Protein 2XUS (pdb70)

Structure (mmCIF, N/CA/C/O backbone):
data_2XUS
#
_entry.id   2XUS
#
_cell.length_a   60.399
_cell.length_b   60.399
_cell.length_c   133.485
_cell.angle_alpha   90.00
_cell.angle_beta   90.00
_cell.angle_gamma   120.00
#
_symmetry.space_group_name_H-M   'H 3 2'
#
loop_
_entity.id
_entity.type
_entity.pdbx_description
1 polymer 'BREAST CANCER METASTASIS-SUPPRESSOR 1'
2 non-polymer 'CHLORIDE ION'
3 non-polymer 'SULFATE ION'
4 water water
#
loop_
_atom_site.group_PDB
_atom_site.id
_atom_site.type_symbol
_atom_site.label_atom_id
_atom_site.label_alt_id
_atom_site.label_comp_id
_atom_site.label_asym_id
_atom_site.label_entity_id
_atom_site.label_seq_id
_atom_site.pdbx_PDB_ins_code
_atom_site.Cartn_x
_atom_site.Cartn_y
_atom_site.Cartn_z
_atom_site.occupancy
_atom_site.B_iso_or_equiv
_atom_site.auth_seq_id
_atom_site.auth_comp_id
_atom_site.auth_asym_id
_atom_site.auth_atom_id
_atom_site.pdbx_PDB_model_num
ATOM 1 N N . GLU A 1 5 ? -31.525 8.786 37.733 1.00 77.22 54 GLU A N 1
ATOM 2 C CA . GLU A 1 5 ? -32.401 8.664 36.523 1.00 70.76 54 GLU A CA 1
ATOM 3 C C . GLU A 1 5 ? -33.369 9.827 36.364 1.00 68.01 54 GLU A C 1
ATOM 4 O O . GLU A 1 5 ? -33.893 10.049 35.276 1.00 62.54 54 GLU A O 1
ATOM 10 N N . ARG A 1 6 ? -33.621 10.560 37.447 1.00 73.79 55 ARG A N 1
ATOM 11 C CA . ARG A 1 6 ? -34.578 11.659 37.394 1.00 73.88 55 ARG A CA 1
ATOM 12 C C . ARG A 1 6 ? -33.993 12.865 36.659 1.00 69.61 55 ARG A C 1
ATOM 13 O O . ARG A 1 6 ? -34.668 13.499 35.824 1.00 64.93 55 ARG A O 1
ATOM 21 N N . ARG A 1 7 ? -32.729 13.172 36.942 1.00 71.68 56 ARG A N 1
ATOM 22 C CA . ARG A 1 7 ? -32.011 14.214 36.189 1.00 69.92 56 ARG A CA 1
ATOM 23 C C . ARG A 1 7 ? -31.971 13.845 34.710 1.00 59.78 56 ARG A C 1
ATOM 24 O O . ARG A 1 7 ? -32.184 14.704 33.842 1.00 56.44 56 ARG A O 1
ATOM 32 N N . ARG A 1 8 ? -31.722 12.562 34.436 1.00 55.95 57 ARG A N 1
ATOM 33 C CA . ARG A 1 8 ? -31.752 12.036 33.056 1.00 48.62 57 ARG A CA 1
ATOM 34 C C . ARG A 1 8 ? -33.130 12.084 32.381 1.00 42.74 57 ARG A C 1
ATOM 35 O O . ARG A 1 8 ? -33.254 12.521 31.217 1.00 37.48 57 ARG A O 1
ATOM 43 N N . SER A 1 9 ? -34.182 11.639 33.071 1.00 44.28 58 SER A N 1
ATOM 44 C CA . SER A 1 9 ? -35.492 11.710 32.430 1.00 41.92 58 SER A CA 1
ATOM 45 C C . SER A 1 9 ? -35.970 13.147 32.220 1.00 40.84 58 SER A C 1
ATOM 46 O O . SER A 1 9 ? -36.592 13.423 31.206 1.00 36.75 58 SER A O 1
ATOM 49 N N . GLU A 1 10 ? -35.668 14.068 33.132 1.00 45.42 59 GLU A N 1
ATOM 50 C CA . GLU A 1 10 ? -36.074 15.466 32.907 1.00 47.80 59 GLU A CA 1
ATOM 51 C C . GLU A 1 10 ? -35.356 16.115 31.707 1.00 42.70 59 GLU A C 1
ATOM 52 O O . GLU A 1 10 ? -35.963 16.931 30.977 1.00 42.27 59 GLU A O 1
ATOM 58 N N . CYS A 1 11 ? -34.102 15.695 31.483 1.00 41.55 60 CYS A N 1
ATOM 59 C CA A CYS A 1 11 ? -33.287 16.160 30.365 0.25 38.75 60 CYS A CA 1
ATOM 60 C CA B CYS A 1 11 ? -33.269 16.148 30.363 0.75 39.49 60 CYS A CA 1
ATOM 61 C C . CYS A 1 11 ? -33.837 15.601 29.053 1.00 33.35 60 CYS A C 1
ATOM 62 O O . CYS A 1 11 ? -34.001 16.345 28.048 1.00 31.75 60 CYS A O 1
ATOM 67 N N . VAL A 1 12 ? -34.155 14.304 29.050 1.00 31.57 61 VAL A N 1
ATOM 68 C CA . VAL A 1 12 ? -34.712 13.679 27.861 1.00 29.86 61 VAL A CA 1
ATOM 69 C C . VAL A 1 12 ? -36.102 14.204 27.531 1.00 29.39 61 VAL A C 1
ATOM 70 O O . VAL A 1 12 ? -36.421 14.409 26.333 1.00 28.27 61 VAL A O 1
ATOM 74 N N . SER A 1 13 ? -36.929 14.402 28.544 1.00 31.62 62 SER A N 1
ATOM 75 C CA . SER A 1 13 ? -38.264 14.990 28.320 1.00 33.93 62 SER A CA 1
ATOM 76 C C . SER A 1 13 ? -38.156 16.380 27.660 1.00 33.34 62 SER A C 1
ATOM 77 O O . SER A 1 13 ? -38.899 16.698 26.725 1.00 30.78 62 SER A O 1
ATOM 80 N N . GLU A 1 14 ? -37.215 17.192 28.160 1.00 34.80 63 GLU A N 1
ATOM 81 C CA . GLU A 1 14 ? -37.048 18.557 27.710 1.00 37.46 63 GLU A CA 1
ATOM 82 C C . GLU A 1 14 ? -36.640 18.506 26.240 1.00 33.61 63 GLU A C 1
ATOM 83 O O . GLU A 1 14 ? -37.168 19.259 25.388 1.00 33.81 63 GLU A O 1
ATOM 89 N N . MET A 1 15 ? -35.731 17.591 25.915 1.00 31.21 64 MET A N 1
ATOM 90 C CA . MET A 1 15 ? -35.176 17.557 24.571 1.00 29.80 64 MET A CA 1
ATOM 91 C C . MET A 1 15 ? -36.171 16.977 23.575 1.00 28.94 64 MET A C 1
ATOM 92 O O . MET A 1 15 ? -36.182 17.365 22.393 1.00 27.62 64 MET A O 1
ATOM 97 N N . LEU A 1 16 ? -36.980 16.023 24.027 1.00 27.30 65 LEU A N 1
ATOM 98 C CA . LEU A 1 16 ? -38.027 15.486 23.178 1.00 28.86 65 LEU A CA 1
ATOM 99 C C . LEU A 1 16 ? -38.997 16.627 22.815 1.00 28.68 65 LEU A C 1
ATOM 100 O O . LEU A 1 16 ? -39.451 16.710 21.687 1.00 28.28 65 LEU A O 1
ATOM 105 N N . ASP A 1 17 ? -39.323 17.451 23.820 1.00 28.25 66 ASP A N 1
ATOM 106 C CA . ASP A 1 17 ? -40.274 18.561 23.658 1.00 33.06 66 ASP A CA 1
ATOM 107 C C . ASP A 1 17 ? -39.715 19.589 22.659 1.00 31.44 66 ASP A C 1
ATOM 108 O O . ASP A 1 17 ? -40.451 20.092 21.812 1.00 33.53 66 ASP A O 1
ATOM 113 N N . LEU A 1 18 ? -38.411 19.845 22.713 1.00 28.62 67 LEU A N 1
ATOM 114 C CA . LEU A 1 18 ? -37.747 20.750 21.738 1.00 27.18 67 LEU A CA 1
ATOM 115 C C . LEU A 1 18 ? -37.639 20.129 20.345 1.00 28.14 67 LEU A C 1
ATOM 116 O O . LEU A 1 18 ? -37.914 20.801 19.326 1.00 32.32 67 LEU A O 1
ATOM 121 N N . GLU A 1 19 ? -37.236 18.885 20.290 1.00 35.75 68 GLU A N 1
ATOM 122 C CA A GLU A 1 19 ? -37.109 18.188 19.018 0.50 35.30 68 GLU A CA 1
ATOM 123 C CA B GLU A 1 19 ? -37.119 18.160 19.029 0.50 35.17 68 GLU A CA 1
ATOM 124 C C . GLU A 1 19 ? -38.453 18.071 18.289 1.00 33.91 68 GLU A C 1
ATOM 125 O O . GLU A 1 19 ? -38.501 18.185 17.067 1.00 31.87 68 GLU A O 1
ATOM 136 N N . LYS A 1 20 ? -39.546 17.892 19.036 1.00 35.40 69 LYS A N 1
ATOM 137 C CA . LYS A 1 20 ? -40.871 17.931 18.419 1.00 37.47 69 LYS A CA 1
ATOM 138 C C . LYS A 1 20 ? -41.106 19.244 17.667 1.00 35.15 69 LYS A C 1
ATOM 139 O O . LYS A 1 20 ? -41.601 19.244 16.540 1.00 35.18 69 LYS A O 1
ATOM 145 N N . GLN A 1 21 ? -40.714 20.348 18.275 1.00 33.23 70 GLN A N 1
ATOM 146 C CA . GLN A 1 21 ? -40.837 21.671 17.667 1.00 34.55 70 GLN A CA 1
ATOM 147 C C . GLN A 1 21 ? -39.825 21.922 16.514 1.00 31.85 70 GLN A C 1
ATOM 148 O O . GLN A 1 21 ? -40.164 22.527 15.510 1.00 31.35 70 GLN A O 1
ATOM 154 N N . PHE A 1 22 ? -38.577 21.509 16.690 1.00 32.16 71 PHE A N 1
ATOM 155 C CA . PHE A 1 22 ? -37.560 21.604 15.640 1.00 31.25 71 PHE A CA 1
ATOM 156 C C . PHE A 1 22 ? -37.971 20.835 14.387 1.00 30.14 71 PHE A C 1
ATOM 157 O O . PHE A 1 22 ? -37.741 21.347 13.259 1.00 29.38 71 PHE A O 1
ATOM 165 N N . SER A 1 23 ? -38.543 19.632 14.568 1.00 31.12 72 SER A N 1
ATOM 166 C CA A SER A 1 23 ? -39.051 18.806 13.456 0.50 31.79 72 SER A CA 1
ATOM 167 C CA B SER A 1 23 ? -38.993 18.833 13.427 0.50 31.20 72 SER A CA 1
ATOM 168 C C . SER A 1 23 ? -40.105 19.561 12.638 1.00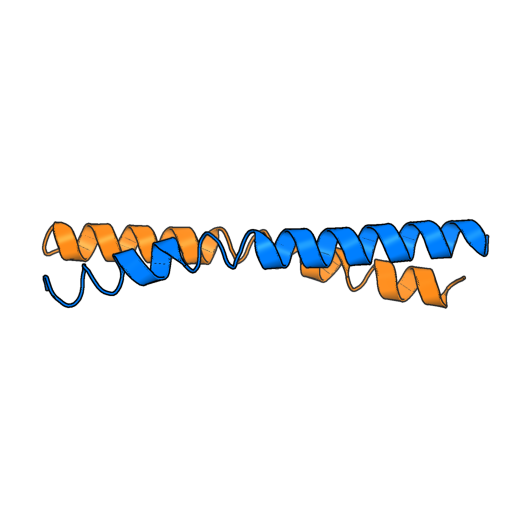 30.59 72 SER A C 1
ATOM 169 O O . SER A 1 23 ? -40.096 19.527 11.394 1.00 28.04 72 SER A O 1
ATOM 174 N N . GLU A 1 24 ? -41.036 20.210 13.336 1.00 29.65 73 GLU A N 1
ATOM 175 C CA . GLU A 1 24 ? -42.110 20.936 12.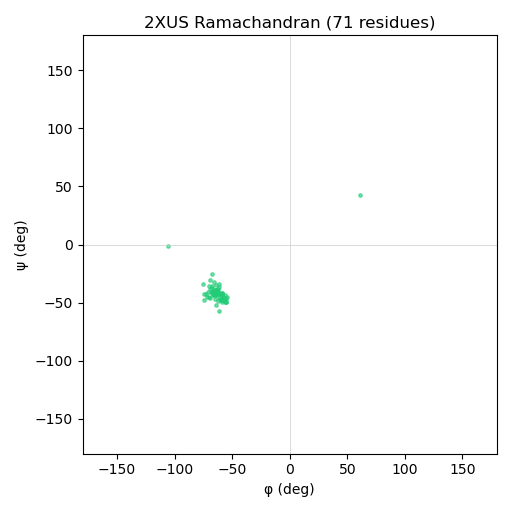668 1.00 31.55 73 GLU A CA 1
ATOM 176 C C . GLU A 1 24 ? -41.567 22.128 11.893 1.00 29.11 73 GLU A C 1
ATOM 177 O O . GLU A 1 24 ? -42.036 22.428 10.796 1.00 27.63 73 GLU A O 1
ATOM 183 N N . LEU A 1 25 ? -40.639 22.841 12.537 1.00 28.01 74 LEU A N 1
ATOM 184 C CA . LEU A 1 25 ? -39.963 23.971 11.966 1.00 28.38 74 LEU A CA 1
ATOM 185 C C . LEU A 1 25 ? -39.218 23.555 10.693 1.00 26.85 74 LEU A C 1
ATOM 186 O O . LEU A 1 25 ? -39.332 24.257 9.665 1.00 28.18 74 LEU A O 1
AT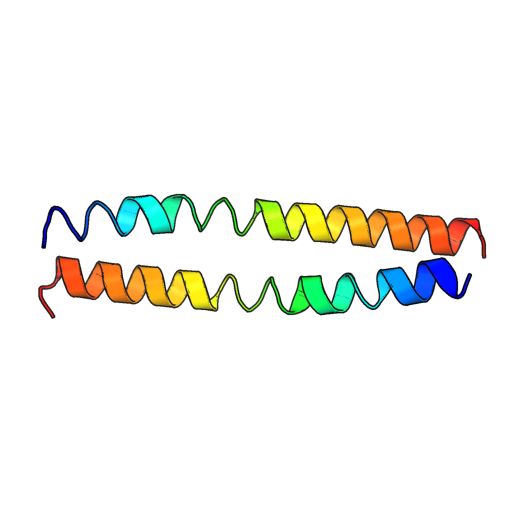OM 191 N N . LYS A 1 26 ? -38.469 22.452 10.759 1.00 25.64 75 LYS A N 1
ATOM 192 C CA . LYS A 1 26 ? -37.670 21.990 9.604 1.00 26.86 75 LYS A CA 1
ATOM 193 C C . LYS A 1 26 ? -38.611 21.586 8.433 1.00 25.90 75 LYS A C 1
ATOM 194 O O . LYS A 1 26 ? -38.386 21.941 7.243 1.00 24.90 75 LYS A O 1
ATOM 200 N N . GLU A 1 27 ? -39.682 20.881 8.761 1.00 24.47 76 GLU A N 1
ATOM 201 C CA . GLU A 1 27 ? -40.597 20.434 7.690 1.00 26.91 76 GLU A CA 1
ATOM 202 C C . GLU A 1 27 ? -41.279 21.659 7.039 1.00 24.85 76 GLU A C 1
ATOM 203 O O . GLU A 1 27 ? -41.402 21.727 5.816 1.00 24.33 76 GLU A O 1
ATOM 209 N N . LYS A 1 28 ? -41.727 22.613 7.850 1.00 24.38 77 LYS A N 1
ATOM 210 C CA . LYS A 1 28 ? -42.358 23.822 7.328 1.00 26.37 77 LYS A CA 1
ATOM 211 C C . LYS A 1 28 ? -41.400 24.679 6.503 1.00 24.62 77 LYS A C 1
ATOM 212 O O . LYS A 1 28 ? -41.771 25.308 5.477 1.00 24.54 77 LYS A O 1
ATOM 218 N N . LEU A 1 29 ? -40.151 24.687 6.915 1.00 24.02 78 LEU A N 1
ATOM 219 C CA . LEU A 1 29 ? -39.125 25.463 6.213 1.00 25.51 78 LEU A CA 1
ATOM 220 C C . LEU A 1 29 ? -38.869 24.806 4.850 1.00 24.76 78 LEU A C 1
ATOM 221 O O . LEU A 1 29 ? -38.796 25.493 3.813 1.00 24.13 78 LEU A O 1
ATOM 226 N N . PHE A 1 30 ? -38.718 23.494 4.841 1.00 23.38 79 PHE A N 1
ATOM 227 C CA . PHE A 1 30 ? -38.475 22.753 3.547 1.00 24.63 79 PHE A CA 1
ATOM 228 C C . PHE A 1 30 ? -39.696 22.884 2.600 1.00 24.86 79 PHE A C 1
ATOM 229 O O . PHE A 1 30 ? -39.532 23.044 1.370 1.00 24.21 79 PHE A O 1
ATOM 237 N N . ARG A 1 31 ? -40.906 22.803 3.168 1.00 23.89 80 ARG A N 1
ATOM 238 C CA . ARG A 1 31 ? -42.130 22.862 2.381 1.00 24.45 80 ARG A CA 1
ATOM 239 C C . ARG A 1 31 ? -42.208 24.249 1.736 1.00 23.71 80 ARG A C 1
ATOM 240 O O . ARG A 1 31 ? -42.589 24.367 0.554 1.00 22.90 80 ARG A O 1
ATOM 248 N N . GLU A 1 32 ? -41.883 25.303 2.484 1.00 22.52 81 GLU A N 1
ATOM 249 C CA . GLU A 1 32 ? -42.023 26.652 1.909 1.00 24.31 81 GLU A CA 1
ATOM 250 C C . GLU A 1 32 ? -41.034 26.741 0.739 1.00 24.12 81 GLU A C 1
ATOM 251 O O . GLU A 1 32 ? -41.363 27.353 -0.289 1.00 25.03 81 GLU A O 1
ATOM 257 N N . ARG A 1 33 ? -39.821 26.161 0.889 1.00 23.37 82 ARG A N 1
ATOM 258 C CA . ARG A 1 33 ? -38.766 26.343 -0.138 1.00 23.58 82 ARG A CA 1
ATOM 259 C C . ARG A 1 33 ? -39.236 25.533 -1.370 1.00 23.94 82 ARG A C 1
ATOM 260 O O . ARG A 1 33 ? -39.112 25.999 -2.522 1.00 23.95 82 ARG A O 1
ATOM 268 N N . LEU A 1 34 ? -39.779 24.343 -1.120 1.00 22.44 83 LEU A N 1
ATOM 269 C CA . LEU A 1 34 ? -40.318 23.511 -2.213 1.00 23.28 83 LEU A CA 1
ATOM 270 C C . LEU A 1 34 ? -41.461 24.254 -2.995 1.00 24.03 83 LEU A C 1
ATOM 271 O O . LEU A 1 34 ? -41.477 24.261 -4.254 1.00 23.94 83 LEU A O 1
ATOM 276 N N . SER A 1 35 ? -42.370 24.900 -2.271 1.00 22.75 84 SER A N 1
ATOM 277 C CA . SER A 1 35 ? -43.495 25.628 -2.906 1.00 25.26 84 SER A CA 1
ATOM 278 C C . SER A 1 35 ? -42.938 26.812 -3.757 1.00 24.64 84 SER A C 1
ATOM 279 O O . SER A 1 35 ? -43.453 27.109 -4.862 1.00 24.85 84 SER A O 1
ATOM 282 N N . GLN A 1 36 ? -41.949 27.528 -3.206 1.00 24.00 85 GL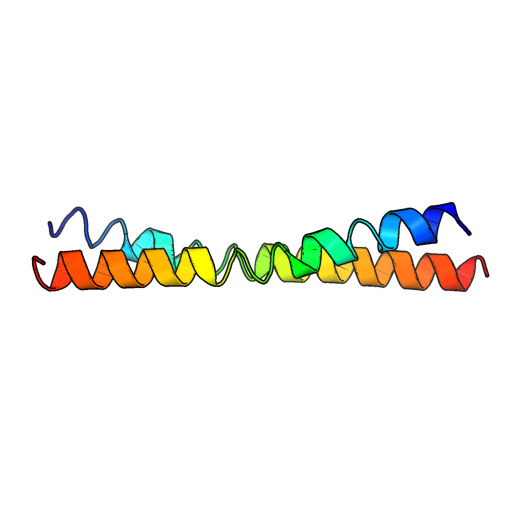N A N 1
ATOM 283 C CA . GLN A 1 36 ? -41.318 28.663 -3.869 1.00 25.03 85 GLN A CA 1
ATOM 284 C C . GLN A 1 36 ? -40.652 28.181 -5.159 1.00 25.16 85 GLN A C 1
ATOM 285 O O . GLN A 1 36 ? -40.780 28.831 -6.225 1.00 25.25 85 GLN A O 1
ATOM 291 N N . LEU A 1 37 ? -39.914 27.069 -5.081 1.00 24.38 86 LEU A N 1
ATOM 292 C CA . LEU A 1 37 ? -39.276 26.529 -6.264 1.00 25.71 86 LEU A CA 1
ATOM 293 C C . LEU A 1 37 ? -40.290 26.092 -7.307 1.00 25.43 86 LEU A C 1
ATOM 294 O O . LEU A 1 37 ? -40.070 26.295 -8.530 1.00 27.13 86 LEU A O 1
ATOM 299 N N . ARG A 1 38 ? -41.376 25.458 -6.883 1.00 23.36 87 ARG A N 1
ATOM 300 C CA . ARG A 1 38 ? -42.386 25.011 -7.865 1.00 24.91 87 ARG A CA 1
ATOM 301 C C . ARG A 1 38 ? -43.110 26.168 -8.535 1.00 25.75 87 ARG A C 1
ATOM 302 O O . ARG A 1 38 ? -43.431 26.099 -9.731 1.00 25.47 87 ARG A O 1
ATOM 310 N N . LEU A 1 39 ? -43.384 27.222 -7.771 1.00 22.59 88 LEU A N 1
ATOM 311 C CA . LEU A 1 39 ? -43.964 28.426 -8.346 1.00 23.19 88 LEU A CA 1
ATOM 312 C C . LEU A 1 39 ? -42.975 29.024 -9.379 1.00 25.37 88 LEU A C 1
ATOM 313 O O . LEU A 1 39 ? -43.376 29.381 -10.469 1.00 27.68 88 LEU A O 1
ATOM 318 N N . ARG A 1 40 ? -41.698 29.173 -8.996 1.00 25.00 89 ARG A N 1
ATOM 319 C CA . ARG A 1 40 ? -40.698 29.766 -9.925 1.00 30.52 89 ARG A CA 1
ATOM 320 C C . ARG A 1 40 ? -40.611 28.936 -11.207 1.00 30.61 89 ARG A C 1
ATOM 321 O O . ARG A 1 40 ? -40.496 29.500 -12.305 1.00 33.39 89 ARG A O 1
ATOM 329 N N . LEU A 1 41 ? -40.614 27.608 -11.054 1.00 30.63 90 LEU A N 1
ATOM 330 C CA . LEU A 1 41 ? -40.580 26.670 -12.202 1.00 34.19 90 LEU A CA 1
ATOM 331 C C . LEU A 1 41 ? -41.729 26.980 -13.175 1.00 34.93 90 LEU A C 1
ATOM 332 O O . LEU A 1 41 ? -41.544 27.088 -14.422 1.00 36.11 90 LEU A O 1
ATOM 337 N N . GLU A 1 42 ? -42.908 27.184 -12.602 1.00 33.16 91 GLU A N 1
ATOM 338 C CA . GLU A 1 42 ? -44.088 27.506 -13.390 1.00 36.36 91 GLU A CA 1
ATOM 339 C C . GLU A 1 42 ? -43.965 28.853 -14.083 1.00 36.36 91 GLU A C 1
ATOM 340 O O . GLU A 1 42 ? -44.385 29.008 -15.230 1.00 40.03 91 GLU A O 1
ATOM 346 N N . GLU A 1 43 ? -43.410 29.831 -13.383 1.00 35.90 92 GLU A N 1
ATOM 347 C CA . GLU A 1 43 ? -43.342 31.215 -13.883 1.00 37.93 92 GLU A CA 1
ATOM 348 C C . GLU A 1 43 ? -42.369 31.308 -15.061 1.00 42.18 92 GLU A C 1
ATOM 349 O O . GLU A 1 43 ? -42.546 32.144 -15.961 1.00 44.72 92 GLU A O 1
ATOM 355 N N . VAL A 1 44 ? -41.349 30.457 -15.050 1.00 44.54 93 VAL A N 1
ATOM 356 C CA . VAL A 1 44 ? -40.415 30.413 -16.186 1.00 51.88 93 VAL A CA 1
ATOM 357 C C . VAL A 1 44 ? -41.145 29.706 -17.338 1.00 54.18 93 VAL A C 1
ATOM 358 O O . VAL A 1 44 ? -41.169 30.205 -18.479 1.00 57.79 93 VAL A O 1
ATOM 362 N N . GLY A 1 45 ? -41.761 28.560 -17.022 1.00 53.90 94 GLY A N 1
ATOM 363 C CA . GLY A 1 45 ? -42.444 27.749 -18.029 1.00 57.35 94 GLY A CA 1
ATOM 364 C C . GLY A 1 45 ? -41.470 26.931 -18.862 1.00 62.34 94 GLY A C 1
ATOM 365 O O . GLY A 1 45 ? -40.710 26.122 -18.308 1.00 65.12 94 GLY A O 1
ATOM 366 N N . GLU B 1 2 ? -37.712 25.499 -17.093 1.00 81.56 51 GLU B N 1
ATOM 367 C CA . GLU B 1 2 ? -36.437 25.617 -16.321 1.00 75.60 51 GLU B CA 1
ATOM 368 C C . GLU B 1 2 ? -35.986 24.291 -15.706 1.00 71.57 51 GLU B C 1
ATOM 369 O O . GLU B 1 2 ? -36.549 23.821 -14.718 1.00 65.86 51 GLU B O 1
ATOM 375 N N . ASP B 1 3 ? -34.939 23.714 -16.281 1.00 74.89 52 ASP B N 1
ATOM 376 C CA . ASP B 1 3 ? -34.289 22.570 -15.667 1.00 72.28 52 ASP B CA 1
ATOM 377 C C . ASP B 1 3 ? -33.739 22.966 -14.289 1.00 64.38 52 ASP B C 1
ATOM 378 O O . ASP B 1 3 ? -33.750 22.161 -13.354 1.00 60.63 52 ASP B O 1
ATOM 383 N N . TYR B 1 4 ? -33.290 24.219 -14.177 1.00 63.88 53 TYR B N 1
ATOM 384 C CA . TYR B 1 4 ? -32.620 24.736 -12.982 1.00 59.89 53 TYR B CA 1
ATOM 385 C C . TYR B 1 4 ? -33.560 24.673 -11.797 1.00 52.09 53 TYR B C 1
ATOM 386 O O . TYR B 1 4 ? -33.255 24.005 -10.806 1.00 48.23 53 TYR B O 1
ATOM 395 N N . GLU B 1 5 ? -34.722 25.326 -11.915 1.00 50.19 54 GLU B N 1
ATOM 396 C CA . GLU B 1 5 ? -35.728 25.267 -10.832 1.00 45.96 54 GLU B CA 1
ATOM 397 C C . GLU B 1 5 ? -36.219 23.828 -10.588 1.00 41.92 54 GLU B C 1
ATOM 398 O O . GLU B 1 5 ? -36.472 23.418 -9.437 1.00 36.59 54 GLU B O 1
ATOM 404 N N . ARG B 1 6 ? -36.349 23.060 -11.669 1.00 44.50 55 ARG B N 1
ATOM 405 C CA . ARG B 1 6 ? -36.844 21.700 -11.518 1.00 43.79 55 ARG B CA 1
ATOM 406 C C . ARG B 1 6 ? -35.886 20.830 -10.691 1.00 40.33 55 ARG B C 1
ATOM 407 O O . ARG B 1 6 ? -36.341 20.140 -9.789 1.00 36.70 55 ARG B O 1
ATOM 415 N N . ARG B 1 7 ? -34.593 20.794 -11.050 1.00 42.93 56 ARG B N 1
ATOM 416 C CA . ARG B 1 7 ? -33.583 20.004 -10.315 1.00 43.66 56 ARG B CA 1
ATOM 417 C C . ARG B 1 7 ? -33.518 20.375 -8.837 1.00 38.72 56 ARG B C 1
ATOM 418 O O . ARG B 1 7 ? -33.469 19.505 -7.919 1.00 36.85 56 ARG B O 1
ATOM 426 N N . ARG B 1 8 ? -33.507 21.683 -8.590 1.00 36.59 57 ARG B N 1
ATOM 427 C CA . ARG B 1 8 ? -33.500 22.131 -7.204 1.00 32.90 57 ARG B CA 1
ATOM 428 C C . ARG B 1 8 ? -34.768 21.672 -6.494 1.00 29.25 57 ARG B C 1
ATOM 429 O O . ARG B 1 8 ? -34.669 21.171 -5.343 1.00 27.02 57 ARG B O 1
ATOM 437 N N . SER B 1 9 ? -35.942 21.768 -7.140 1.00 28.23 58 SER B N 1
ATOM 438 C CA . SER B 1 9 ? -37.185 21.313 -6.459 1.00 28.65 58 SER B CA 1
ATOM 439 C C . SER B 1 9 ? -37.169 19.812 -6.122 1.00 27.36 58 SER B C 1
ATOM 440 O O . SER B 1 9 ? -37.716 19.426 -5.102 1.00 27.17 58 SER B O 1
ATOM 443 N N . GLU B 1 10 ? -36.616 18.987 -7.012 1.00 30.04 59 GLU B N 1
ATOM 444 C CA . GLU B 1 10 ? -36.489 17.523 -6.795 1.00 32.97 59 GLU B CA 1
ATOM 445 C C . GLU B 1 10 ? -35.596 17.222 -5.593 1.00 31.34 59 GLU B C 1
ATOM 446 O O . GLU B 1 10 ? -35.892 16.317 -4.808 1.00 31.00 59 GLU B O 1
ATOM 452 N N . CYS B 1 11 ? -34.497 17.977 -5.458 1.00 31.48 60 CYS B N 1
ATOM 453 C CA A CYS B 1 11 ? -33.574 17.738 -4.367 0.20 30.44 60 CYS B CA 1
ATOM 454 C CA B CYS B 1 11 ? -33.540 17.785 -4.346 0.80 31.39 60 CYS B CA 1
ATOM 455 C C . CYS B 1 11 ? -34.273 18.099 -3.062 1.00 27.47 60 CYS B C 1
ATOM 456 O O . CYS B 1 11 ? -34.247 17.310 -2.119 1.00 26.13 60 CYS B O 1
ATOM 461 N N . VAL B 1 12 ? -34.945 19.265 -3.032 1.00 24.78 61 VAL B N 1
ATOM 462 C CA . VAL B 1 12 ? -35.661 19.679 -1.809 1.00 24.98 61 VAL B CA 1
ATOM 463 C C . VAL B 1 12 ? -36.825 18.708 -1.451 1.00 23.64 61 VAL B C 1
ATOM 464 O O . VAL B 1 12 ? -37.057 18.395 -0.263 1.00 23.52 61 VAL B O 1
ATOM 468 N N . SER B 1 13 ? -37.562 18.278 -2.445 1.00 22.79 62 SER B N 1
ATOM 469 C CA . SER B 1 13 ? -38.670 17.330 -2.201 1.00 24.46 62 SER B CA 1
ATOM 470 C C . SER B 1 13 ? -38.095 16.036 -1.595 1.00 24.65 62 SER B C 1
ATOM 471 O O . SER B 1 13 ? -38.684 15.493 -0.664 1.00 25.55 62 SER B O 1
ATOM 474 N N . GLU B 1 14 ? -37.009 15.499 -2.190 1.00 25.46 63 GLU B N 1
ATOM 475 C CA . GLU B 1 14 ? -36.373 14.264 -1.693 1.00 27.67 63 GLU B CA 1
ATOM 476 C C . GLU B 1 14 ? -35.992 14.454 -0.191 1.00 25.19 63 GLU B C 1
ATOM 477 O O . GLU B 1 14 ? -36.231 13.557 0.631 1.00 24.81 63 GLU B O 1
ATOM 483 N N . MET B 1 15 ? -35.321 15.565 0.127 1.00 22.21 64 M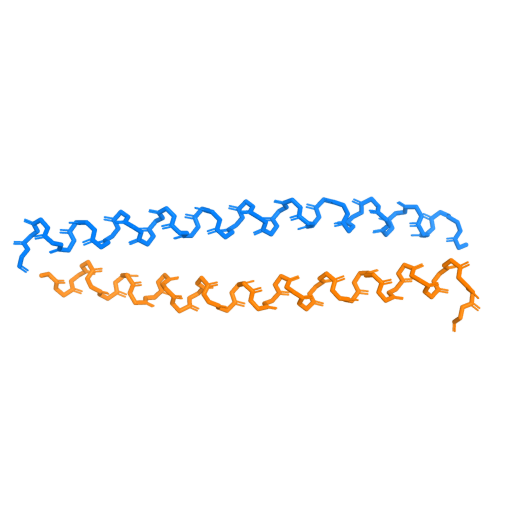ET B N 1
ATOM 484 C CA . MET B 1 15 ? -34.844 15.803 1.484 1.00 23.17 64 MET B CA 1
ATOM 485 C C . MET B 1 15 ? -36.017 16.074 2.407 1.00 22.76 64 MET B C 1
ATOM 486 O O . MET B 1 15 ? -35.990 15.685 3.576 1.00 23.22 64 MET B O 1
ATOM 491 N N . LEU B 1 16 ? -37.037 16.742 1.898 1.00 21.12 65 LEU B N 1
ATOM 492 C CA . LEU B 1 16 ? -38.272 16.966 2.725 1.00 23.74 65 LEU B CA 1
ATOM 493 C C . LEU B 1 16 ? -38.882 15.600 3.172 1.00 23.34 65 LEU B C 1
ATOM 494 O O . LEU B 1 16 ? -39.164 15.345 4.372 1.00 26.66 65 LEU B O 1
ATOM 499 N N . ASP B 1 17 ? -39.050 14.708 2.224 1.00 27.95 66 ASP B N 1
ATOM 500 C CA . ASP B 1 17 ? -39.641 13.402 2.493 1.00 27.86 66 ASP B CA 1
ATOM 501 C C . ASP B 1 17 ? -38.780 12.588 3.476 1.00 27.17 66 ASP B C 1
ATOM 502 O O . ASP B 1 17 ? -39.310 11.928 4.389 1.00 26.79 66 ASP B O 1
ATOM 507 N N . LEU B 1 18 ? -37.455 12.628 3.307 1.00 26.03 67 LEU B N 1
ATOM 508 C CA . LEU B 1 18 ? -36.549 11.903 4.224 1.00 24.46 67 LEU B CA 1
ATOM 509 C C . LEU B 1 18 ? -36.551 12.538 5.613 1.00 26.07 67 LEU B C 1
ATOM 510 O O . LEU B 1 18 ? -36.494 11.783 6.628 1.00 24.81 67 LEU B O 1
ATOM 515 N N . GLU B 1 19 ? -36.613 13.883 5.685 1.00 25.98 68 GLU B N 1
ATOM 516 C CA A GLU B 1 19 ? -36.676 14.563 6.977 0.50 27.50 68 GLU B CA 1
ATOM 517 C CA B GLU B 1 19 ? -36.655 14.544 6.994 0.50 27.28 68 GLU B CA 1
ATOM 518 C C . GLU B 1 19 ? -37.956 14.206 7.738 1.00 27.83 68 GLU B C 1
ATOM 519 O O . GLU B 1 19 ? -37.946 14.047 8.973 1.00 27.55 68 GLU B O 1
ATOM 530 N N . LYS B 1 20 ? -39.074 14.100 7.018 1.00 27.34 69 LYS B N 1
ATOM 531 C CA . LYS B 1 20 ? -40.340 13.799 7.676 1.00 30.15 69 LYS B CA 1
ATOM 532 C C . LYS B 1 20 ?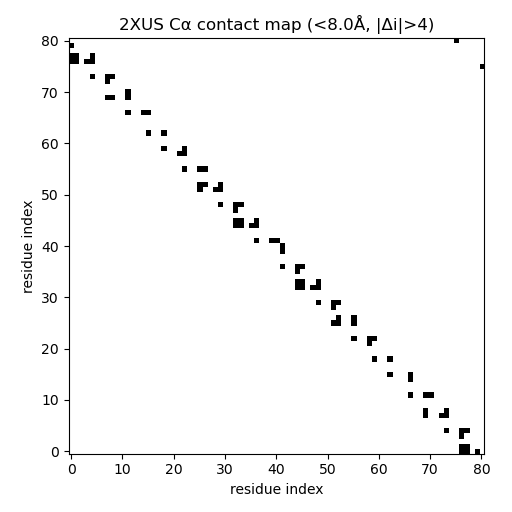 -40.229 12.426 8.345 1.00 28.89 69 LYS B C 1
ATOM 533 O O . LYS B 1 20 ? -40.728 12.218 9.467 1.00 31.30 69 LYS B O 1
ATOM 539 N N . GLN B 1 21 ? -39.590 11.501 7.653 1.00 25.77 70 GLN B N 1
ATOM 540 C CA . GLN B 1 21 ? -39.412 10.131 8.182 1.00 28.12 70 GLN B CA 1
ATOM 541 C C . GLN B 1 21 ? -38.432 10.090 9.341 1.00 27.10 70 GLN B C 1
ATOM 542 O O . GLN B 1 21 ? -38.700 9.424 10.351 1.00 29.19 70 GLN B O 1
ATOM 548 N N . PHE B 1 22 ? -37.303 10.784 9.197 1.00 26.01 71 PHE B N 1
ATOM 549 C CA . PHE B 1 22 ? -36.327 10.894 10.286 1.00 28.17 71 PHE B CA 1
ATOM 550 C C . PHE B 1 22 ? -36.953 11.451 11.568 1.00 27.74 71 PHE B C 1
ATOM 551 O O . PHE B 1 22 ? -36.659 10.930 12.672 1.00 27.57 71 PHE B O 1
ATOM 559 N N . SER B 1 23 ? -37.719 12.541 11.432 1.00 28.20 72 SER B N 1
ATOM 560 C CA A SER B 1 23 ? -38.373 13.181 12.592 0.50 30.92 72 SER B CA 1
ATOM 561 C CA B SER B 1 23 ? -38.362 13.178 12.595 0.50 30.06 72 SER B CA 1
ATOM 562 C C . SER B 1 23 ? -39.188 12.143 13.390 1.00 30.70 72 SER B C 1
ATOM 563 O O . SER B 1 23 ? -39.145 12.104 14.622 1.00 29.37 72 SER B O 1
ATOM 568 N N . GLU B 1 24 ? -39.947 11.315 12.677 1.00 30.33 73 GLU B N 1
ATOM 569 C CA . GLU B 1 24 ? -40.720 10.252 13.270 1.00 32.02 73 GLU B CA 1
ATOM 570 C C . GLU B 1 24 ? -39.858 9.285 14.065 1.00 30.94 73 GLU B C 1
ATOM 571 O O . GLU B 1 24 ? -40.226 8.864 15.216 1.00 30.59 73 GLU B O 1
ATOM 577 N N . LEU B 1 25 ? -38.763 8.864 13.440 1.00 28.60 74 LEU B N 1
ATOM 578 C CA . LEU B 1 25 ? -37.854 7.947 14.063 1.00 29.76 74 LEU B CA 1
ATOM 579 C C . LEU B 1 25 ? -37.167 8.545 15.312 1.00 29.06 74 LEU B C 1
ATOM 580 O O . LEU B 1 25 ? -36.989 7.823 16.322 1.00 30.08 74 LEU B O 1
ATOM 585 N N . LYS B 1 26 ? -36.774 9.815 15.238 1.00 26.47 75 LYS B N 1
ATOM 586 C CA . LYS B 1 26 ? -36.147 10.489 16.395 1.00 29.55 75 LYS B CA 1
ATOM 587 C C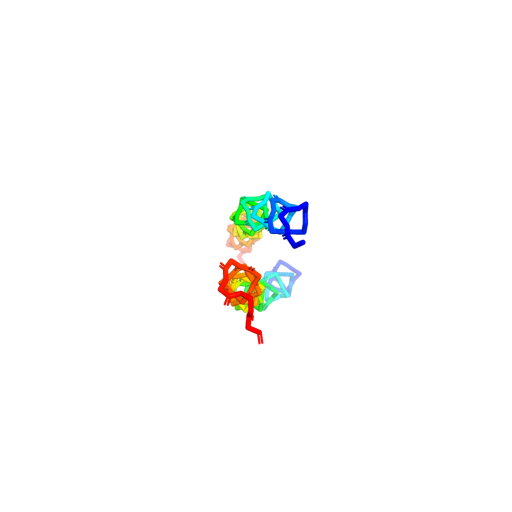 . LYS B 1 26 ? -37.141 10.611 17.548 1.00 29.71 75 LYS B C 1
ATOM 588 O O . LYS B 1 26 ? -36.822 10.355 18.743 1.00 30.69 75 LYS B O 1
ATOM 594 N N . GLU B 1 27 ? -38.360 10.977 17.194 1.00 29.17 76 GLU B N 1
ATOM 595 C CA . GLU B 1 27 ? -39.410 11.088 18.213 1.00 31.80 76 GLU B CA 1
ATOM 596 C C . GLU B 1 27 ? -39.728 9.756 18.865 1.00 31.30 76 GLU B C 1
ATOM 597 O O . GLU B 1 27 ? -39.999 9.676 20.078 1.00 32.80 76 GLU B O 1
ATOM 603 N N . LYS B 1 28 ? -39.741 8.706 18.063 1.00 31.32 77 LYS B N 1
ATOM 604 C CA . LYS B 1 28 ? -39.941 7.334 18.554 1.00 33.19 77 LYS B CA 1
ATOM 605 C C . LYS B 1 28 ? -38.872 6.945 19.581 1.00 32.78 77 LYS B C 1
ATOM 606 O O . LYS B 1 28 ? -39.193 6.369 20.645 1.00 32.90 77 LYS B O 1
ATOM 612 N N . LEU B 1 29 ? -37.611 7.232 19.251 1.00 30.05 78 LEU B N 1
ATOM 613 C CA . LEU B 1 29 ? -36.460 6.870 20.089 1.00 33.19 78 LEU B CA 1
ATOM 614 C C . LEU B 1 29 ? -36.471 7.695 21.386 1.00 32.33 78 LEU B C 1
ATOM 615 O O . LEU B 1 29 ? -36.218 7.149 22.474 1.00 30.84 78 LEU B O 1
ATOM 620 N N . PHE B 1 30 ? -36.799 8.984 21.285 1.00 30.02 79 PHE B N 1
ATOM 621 C CA . PHE B 1 30 ? -36.917 9.832 22.481 1.00 32.43 79 PHE B CA 1
ATOM 622 C C . PHE B 1 30 ? -37.964 9.307 23.447 1.00 32.53 79 PHE B C 1
ATOM 623 O O . PHE B 1 30 ? -37.709 9.251 24.660 1.00 31.56 79 PHE B O 1
ATOM 631 N N . ARG B 1 31 ? -39.152 8.975 22.932 1.00 32.91 80 ARG B N 1
ATOM 632 C CA . ARG B 1 31 ? -40.246 8.497 23.778 1.00 35.43 80 ARG B CA 1
ATOM 633 C C . ARG B 1 31 ? -39.930 7.148 24.393 1.00 35.55 80 ARG B C 1
ATOM 634 O O . ARG B 1 31 ? -40.258 6.892 25.563 1.00 36.71 80 ARG B O 1
ATOM 642 N N . GLU B 1 32 ? -39.354 6.251 23.587 1.00 34.38 81 GLU B N 1
ATOM 643 C CA . GLU B 1 32 ? -38.876 4.960 24.066 1.00 35.78 81 GLU B CA 1
ATOM 644 C C . GLU B 1 32 ? -37.876 5.130 25.207 1.00 35.93 81 GLU B C 1
ATOM 645 O O . GLU B 1 32 ? -38.020 4.483 26.261 1.00 35.84 81 GLU B O 1
ATOM 651 N N . ARG B 1 33 ? -36.870 5.992 25.029 1.00 33.35 82 ARG B N 1
ATOM 652 C CA . ARG B 1 33 ? -35.904 6.188 26.123 1.00 35.31 82 ARG B CA 1
ATOM 653 C C . ARG B 1 33 ? -36.559 6.839 27.352 1.00 34.66 82 ARG B C 1
ATOM 654 O O . ARG B 1 33 ? -36.247 6.504 28.515 1.00 36.32 82 ARG B O 1
ATOM 662 N N . LEU B 1 34 ? -37.447 7.799 27.107 1.00 32.76 83 LEU B N 1
ATOM 663 C CA . LEU B 1 34 ? -38.139 8.477 28.213 1.00 33.79 83 LEU B CA 1
ATOM 664 C C . LEU B 1 34 ? -38.926 7.473 29.053 1.00 34.62 83 LEU B C 1
ATOM 665 O O . LEU B 1 34 ? -38.855 7.487 30.314 1.00 35.20 83 LEU B O 1
ATOM 670 N N . SER B 1 35 ? -39.693 6.612 28.374 1.00 33.77 84 SER B N 1
ATOM 671 C CA . SER B 1 35 ? -40.438 5.520 29.051 1.00 38.45 84 SER B CA 1
ATOM 672 C C . SER B 1 35 ? -39.509 4.607 29.909 1.00 39.30 84 SER B C 1
ATOM 673 O O . SER B 1 35 ? -39.780 4.335 31.097 1.00 41.47 84 SER B O 1
ATOM 676 N N . GLN B 1 36 ? -38.409 4.169 29.297 1.00 39.83 85 GLN B N 1
ATOM 677 C CA . GLN B 1 36 ? -37.416 3.302 29.929 1.00 42.83 85 GLN B CA 1
ATOM 678 C C . GLN B 1 36 ? -36.819 3.926 31.190 1.00 42.51 85 GLN B C 1
ATOM 679 O O . GLN B 1 36 ? -36.731 3.252 32.256 1.00 46.31 85 GLN B O 1
ATOM 685 N N . LEU B 1 37 ? -36.494 5.213 31.126 1.00 40.18 86 LEU B N 1
ATOM 686 C CA . LEU B 1 37 ? -35.988 5.932 32.294 1.00 42.58 86 LEU B CA 1
ATOM 687 C C . LEU B 1 37 ? -37.044 6.109 33.389 1.00 43.73 86 LEU B C 1
ATOM 688 O O . LEU B 1 37 ? -36.753 5.932 34.571 1.00 46.66 86 LEU B O 1
ATOM 693 N N . ARG B 1 38 ? -38.267 6.440 33.002 1.00 43.23 87 ARG B N 1
ATOM 694 C CA . ARG B 1 38 ? -39.357 6.578 33.954 1.00 45.81 87 ARG B CA 1
ATOM 695 C C . ARG B 1 38 ? -39.781 5.234 34.623 1.00 47.38 87 ARG B C 1
ATOM 696 O O . ARG B 1 38 ? -40.340 5.237 35.725 1.00 50.29 87 ARG B O 1
ATOM 704 N N . LEU B 1 39 ? -39.537 4.107 33.943 1.00 47.56 88 LEU B N 1
ATOM 705 C CA . LEU B 1 39 ? -39.911 2.742 34.416 1.00 51.20 88 LEU B CA 1
ATOM 706 C C . LEU B 1 39 ? -38.700 1.927 34.906 1.00 53.91 88 LEU B C 1
ATOM 707 O O . LEU B 1 39 ? -38.842 0.740 35.326 1.00 56.63 88 LEU B O 1
ATOM 712 N N . ARG B 1 40 ? -37.515 2.545 34.819 1.00 53.29 89 ARG B N 1
ATOM 713 C CA . ARG B 1 40 ? -36.273 1.967 35.341 1.00 58.72 89 ARG B CA 1
ATOM 714 C C . ARG B 1 40 ? -35.987 0.637 34.632 1.00 63.39 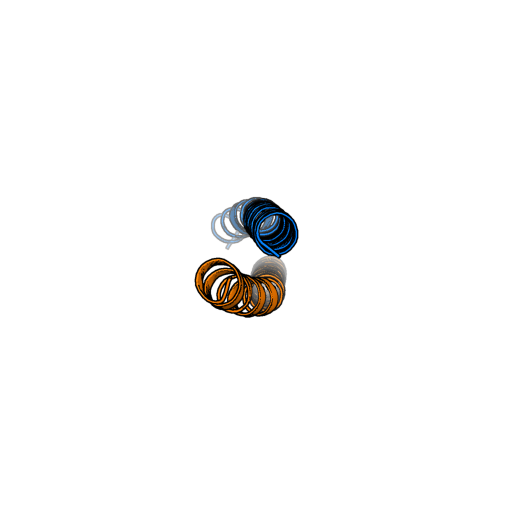89 ARG B C 1
ATOM 715 O O . ARG B 1 40 ? -35.612 -0.352 35.262 1.00 68.38 89 ARG B O 1
ATOM 723 N N . LEU B 1 41 ? -36.192 0.633 33.318 1.00 62.55 90 LEU B N 1
ATOM 724 C CA . LEU B 1 41 ? -36.102 -0.556 32.497 1.00 68.83 90 LEU B CA 1
ATOM 725 C C . LEU B 1 41 ? -34.768 -0.640 31.749 1.00 72.21 90 LEU B C 1
ATOM 726 O O . LEU B 1 41 ? -34.381 -1.714 31.271 1.00 79.58 90 LEU B O 1
#

Secondary structure (DSSP, 8-state):
-HHHHHHHHHHHHHHHHHHHHHHHHHHHHHHHHHHHHHHH-/-HHHHHHHHHHHHHHHHHHHHHHHHHHHHHHHHHHHHHT-

GO terms:
  GO:0051059 NF-kappaB binding (F, IDA)
  GO:0005634 nucleus (C, IDA)
  GO:0005737 cytoplasm (C, IDA)
  GO:0042981 regulation of apoptotic process (P, IDA)
  GO:0045892 negative regulation of DNA-templated transcription (P, IDA)
  GO:0090312 positive regulation of protein deacetylation (P, IDA)
  GO:2000210 positive regulation of anoikis (P, IMP)
  GO:0005515 protein binding (F, IPI)
  GO:0005654 nucleoplasm (C, TAS)

Organism: Homo sapiens (NCBI:txid9606)

Solvent-accessible surface area: 6625 Å² total; per-residue (Å²): 89,163,176,154,6,98,78,29,29,98,85,6,68,64,42,71,110,103,16,90,123,92,45,120,125,50,99,100,81,3,61,61,2,117,106,97,42,136,120,73,77,93,103,119,26,137,158,111,9,97,81,29,25,103,96,1,67,95,27,83,110,104,12,119,103,60,37,112,129,47,126,93,102,11,51,70,10,141,101,177,148

InterPro domains:
  IPR013907 Sds3-like [PF08598] (61-180)
  IPR013907 Sds3-like [PTHR21964] (12-244)
  IPR013907 Sds3-like [SM01401] (60-228)

Sequence (81 aa):
ERRRSECCVSEMLDLEEKQFSSELKEKLFRERLSQLRLRLEEVGEDYERRRSECCVSEMLDLEEKQFSSELKEKLFRERLSQLRLRL

CATH classification: 1.20.5.1500

Radius of gyration: 18.12 Å; Cα contacts (8 Å, |Δi|>4): 53; chains: 2; bounding box: 12×32×55 Å

Foldseek 3Di:
DVVVVVVVVVVVVVVVVVVVVVVVVVVVVVVVVVVVVVVVD/DVVVVVVVVVVVVVVVVVVVVVVVVVVVVVVVVVCVVVVD

B-factor: mean 43.13, std 17.05, range [21.12, 126.16]